Protein AF-A0A8S0U1R8-F1 (afdb_monomer_lite)

Sequence (111 aa):
MASTTESVRCFEQKKMAIVVTHCKQGRRLIKIKGVPIKLVQPEILRYKAFEPILLLRRHQFFGVDEDPCQAWWSHLPNIRYRSVHREALVAFYQKYLDEQSKNEMKNILVR

Radius of gyration: 13.81 Å; chains: 1; bounding box: 41×25×36 Å

Foldseek 3Di:
DPDPWQWDWDWDDDPFKIKIKIKTFDALFEEEVNHGLVPDPDPVVSCLLCVLVVLDDVVVSGTIYMYIYIDDDDDDPPPNNNVRVLVRVLVSCVPPHDPVVSVVSCVSSVD

Structure (mmCIF, N/CA/C/O backbone):
data_AF-A0A8S0U1R8-F1
#
_entry.id   AF-A0A8S0U1R8-F1
#
loop_
_atom_site.group_PDB
_atom_site.id
_atom_site.type_symbol
_atom_site.label_atom_id
_atom_site.label_alt_id
_atom_site.label_comp_id
_atom_site.label_asym_id
_atom_site.label_entity_id
_atom_site.label_seq_id
_atom_site.pdbx_PDB_ins_code
_atom_site.Cartn_x
_atom_site.Cartn_y
_atom_site.Cartn_z
_atom_site.occupancy
_atom_site.B_iso_or_equiv
_atom_site.auth_seq_id
_atom_site.auth_comp_id
_atom_site.auth_asym_id
_atom_site.auth_atom_id
_atom_site.pdbx_PDB_model_num
ATOM 1 N N . MET A 1 1 ? -28.685 12.732 -5.751 1.00 42.25 1 MET A N 1
ATOM 2 C CA . MET A 1 1 ? -27.760 13.183 -4.690 1.00 42.25 1 MET A CA 1
ATOM 3 C C . MET A 1 1 ? -26.463 12.417 -4.868 1.00 42.25 1 MET A C 1
ATOM 5 O O . MET A 1 1 ? -26.507 11.195 -4.839 1.00 42.25 1 MET A O 1
ATOM 9 N N . ALA A 1 2 ? -25.355 13.088 -5.186 1.00 48.84 2 ALA A N 1
ATOM 10 C CA . ALA A 1 2 ? -24.074 12.405 -5.355 1.00 48.84 2 ALA A CA 1
ATOM 11 C C . ALA A 1 2 ? -23.617 11.895 -3.983 1.00 48.84 2 ALA A C 1
ATOM 13 O O . ALA A 1 2 ? -23.300 12.695 -3.108 1.00 48.84 2 ALA A O 1
ATOM 14 N N . SER A 1 3 ? -23.644 10.581 -3.768 1.00 54.78 3 SER A N 1
ATOM 15 C CA . SER A 1 3 ? -23.102 9.973 -2.555 1.00 54.78 3 SER A CA 1
ATOM 16 C C . SER A 1 3 ? -21.601 10.251 -2.499 1.00 54.78 3 SER A C 1
ATOM 18 O O . SER A 1 3 ? -20.856 9.797 -3.374 1.00 54.78 3 SER A O 1
ATOM 20 N N . THR A 1 4 ? -21.155 11.009 -1.499 1.00 70.94 4 THR A N 1
ATOM 21 C CA . THR A 1 4 ? -19.741 11.308 -1.264 1.00 70.94 4 THR A CA 1
ATOM 22 C C . THR A 1 4 ? -18.995 9.995 -1.044 1.00 70.94 4 THR A C 1
ATOM 24 O O . THR A 1 4 ? -19.081 9.396 0.021 1.00 70.94 4 THR A O 1
ATOM 27 N N . THR A 1 5 ? -18.317 9.496 -2.078 1.00 77.75 5 THR A N 1
ATOM 28 C CA . THR A 1 5 ? -17.584 8.230 -1.986 1.00 77.75 5 THR A CA 1
ATOM 29 C C . THR A 1 5 ? -16.275 8.481 -1.257 1.00 77.75 5 THR A C 1
ATOM 31 O O . THR A 1 5 ? -15.458 9.301 -1.696 1.00 77.75 5 THR A O 1
ATOM 34 N N . GLU A 1 6 ? -16.077 7.772 -0.150 1.00 86.44 6 GLU A N 1
ATOM 35 C CA . GLU A 1 6 ? -14.833 7.787 0.607 1.00 86.44 6 GLU A CA 1
ATOM 36 C C . GLU A 1 6 ? -13.676 7.416 -0.315 1.00 86.44 6 GLU A C 1
ATOM 38 O O . GLU A 1 6 ? -13.643 6.338 -0.913 1.00 86.44 6 GLU A O 1
ATOM 43 N N . SER A 1 7 ? -12.759 8.361 -0.508 1.00 87.56 7 SER A N 1
ATOM 44 C CA . SER A 1 7 ? -11.662 8.197 -1.445 1.00 87.56 7 SER A CA 1
ATOM 45 C C . SER A 1 7 ? -10.413 8.951 -1.013 1.00 87.56 7 SER A C 1
ATOM 47 O O . SER A 1 7 ? -10.459 10.033 -0.413 1.00 87.56 7 SER A O 1
ATOM 49 N N . VAL A 1 8 ? -9.275 8.345 -1.335 1.00 90.06 8 VAL A N 1
ATOM 50 C CA . VAL A 1 8 ? -7.932 8.868 -1.103 1.00 90.06 8 VAL A CA 1
ATOM 51 C C . VAL A 1 8 ? -7.153 8.781 -2.407 1.00 90.06 8 VAL A C 1
ATOM 53 O O . VAL A 1 8 ? -7.263 7.814 -3.161 1.00 90.06 8 VAL A O 1
ATOM 56 N N . ARG A 1 9 ? -6.374 9.823 -2.688 1.00 90.12 9 ARG A N 1
ATOM 57 C CA . ARG A 1 9 ? -5.399 9.831 -3.775 1.00 90.12 9 ARG A CA 1
ATOM 58 C C . ARG A 1 9 ? -4.013 9.900 -3.166 1.00 90.12 9 ARG A C 1
ATOM 60 O O . ARG A 1 9 ? -3.719 10.852 -2.450 1.00 90.12 9 ARG A O 1
ATOM 67 N N . CYS A 1 10 ? -3.187 8.914 -3.482 1.00 88.38 10 CYS A N 1
ATOM 68 C CA . CYS A 1 10 ? -1.786 8.873 -3.084 1.00 88.38 10 CYS A CA 1
ATOM 69 C C . CYS A 1 10 ? -0.918 8.921 -4.334 1.00 88.38 10 CYS A C 1
ATOM 71 O O . CYS A 1 10 ? -1.265 8.336 -5.362 1.00 88.38 10 CYS A O 1
ATOM 73 N N . PHE A 1 11 ? 0.201 9.626 -4.244 1.00 86.50 11 PHE A N 1
ATOM 74 C CA . PHE A 1 11 ? 1.195 9.677 -5.301 1.00 86.50 11 PHE A CA 1
ATOM 75 C C . PHE A 1 11 ? 2.539 9.254 -4.727 1.00 86.50 11 PHE A C 1
ATOM 77 O O . PHE A 1 11 ? 2.888 9.640 -3.616 1.00 86.50 11 PHE A O 1
ATOM 84 N N . GLU A 1 12 ? 3.300 8.498 -5.506 1.00 82.81 12 GLU A N 1
ATOM 85 C CA . GLU A 1 12 ? 4.697 8.219 -5.204 1.00 82.81 12 GLU A CA 1
ATOM 86 C C . GLU A 1 12 ? 5.539 8.604 -6.412 1.00 82.81 12 GLU A C 1
ATOM 88 O O . GLU A 1 12 ? 5.212 8.283 -7.563 1.00 82.81 12 GLU A O 1
ATOM 93 N N . GLN A 1 13 ? 6.642 9.292 -6.136 1.00 79.88 13 GLN A N 1
ATOM 94 C CA . GLN A 1 13 ? 7.617 9.689 -7.133 1.00 79.88 13 GLN A CA 1
ATOM 95 C C . GLN A 1 13 ? 8.926 8.950 -6.878 1.00 79.88 13 GLN A C 1
ATO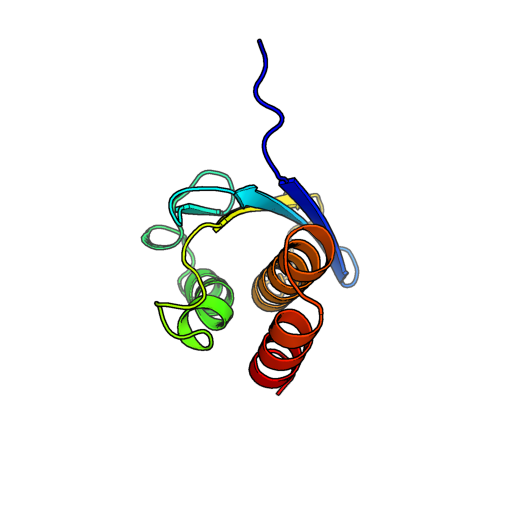M 97 O O . GLN A 1 13 ? 9.529 9.059 -5.810 1.00 79.88 13 GLN A O 1
ATOM 102 N N . LYS A 1 14 ? 9.410 8.224 -7.889 1.00 75.62 14 LYS A N 1
ATOM 103 C CA . LYS A 1 14 ? 10.751 7.634 -7.866 1.00 75.62 14 LYS A CA 1
ATOM 104 C C . LYS A 1 14 ? 11.500 7.997 -9.134 1.00 75.62 14 LYS A C 1
ATOM 106 O O . LYS A 1 14 ? 11.165 7.532 -10.224 1.00 75.62 14 LYS A O 1
ATOM 111 N N . LYS A 1 15 ? 12.569 8.780 -8.974 1.00 79.25 15 LYS A N 1
ATOM 112 C CA . LYS A 1 15 ? 13.294 9.406 -10.087 1.00 79.25 15 LYS A CA 1
ATOM 113 C C . LYS A 1 15 ? 12.305 10.156 -10.992 1.00 79.25 15 LYS A C 1
ATOM 115 O O . LYS A 1 15 ? 11.758 11.172 -10.585 1.00 79.25 15 LYS A O 1
ATOM 120 N N . MET A 1 16 ? 12.055 9.618 -12.183 1.00 70.94 16 MET A N 1
ATOM 121 C CA . MET A 1 16 ? 11.241 10.239 -13.230 1.00 70.94 16 MET A CA 1
ATOM 122 C C . MET A 1 16 ? 9.890 9.548 -13.422 1.00 70.94 16 MET A C 1
ATOM 124 O O . MET A 1 16 ? 9.111 9.979 -14.257 1.00 70.94 16 MET A O 1
ATOM 128 N N . ALA A 1 17 ? 9.611 8.482 -12.665 1.00 72.75 17 ALA A N 1
ATOM 129 C CA . ALA A 1 17 ? 8.336 7.783 -12.715 1.00 72.75 17 ALA A CA 1
ATOM 130 C C . ALA A 1 17 ? 7.427 8.280 -11.589 1.00 72.75 17 ALA A C 1
ATOM 132 O O . ALA A 1 17 ? 7.811 8.229 -10.414 1.00 72.75 17 ALA A O 1
ATOM 133 N N . ILE A 1 18 ? 6.218 8.706 -11.956 1.00 78.38 18 ILE A N 1
ATOM 134 C CA . ILE A 1 18 ? 5.155 9.067 -11.018 1.00 78.38 18 ILE A CA 1
ATOM 135 C C . ILE A 1 18 ? 4.037 8.034 -11.137 1.00 78.38 18 ILE A C 1
ATOM 137 O O . ILE A 1 18 ? 3.567 7.687 -12.226 1.00 78.38 18 ILE A O 1
ATOM 141 N N . VAL A 1 19 ? 3.607 7.516 -9.995 1.00 82.06 19 VAL A N 1
ATOM 142 C CA . VAL A 1 19 ? 2.473 6.599 -9.906 1.00 82.06 19 VAL A CA 1
ATOM 143 C C . VAL A 1 19 ? 1.452 7.220 -8.973 1.00 82.06 19 VAL A C 1
ATOM 145 O O . VAL A 1 19 ? 1.785 7.628 -7.865 1.00 82.06 19 VAL A O 1
ATOM 148 N N . VAL A 1 20 ? 0.212 7.293 -9.437 1.00 85.50 20 VAL A N 1
ATOM 149 C CA . VAL A 1 20 ? -0.915 7.848 -8.695 1.00 85.50 20 VAL A CA 1
ATOM 150 C C . VAL A 1 20 ? -1.919 6.732 -8.486 1.00 85.50 20 VAL A C 1
ATOM 152 O O . VAL A 1 20 ? -2.388 6.141 -9.452 1.00 85.50 20 VAL A O 1
ATOM 155 N N . THR A 1 21 ? -2.275 6.447 -7.241 1.00 87.38 21 THR A N 1
ATOM 156 C CA . THR A 1 21 ? -3.290 5.439 -6.924 1.00 87.38 21 THR A CA 1
ATOM 157 C C . THR A 1 21 ? -4.510 6.095 -6.326 1.00 87.38 21 THR A C 1
ATOM 159 O O . THR A 1 21 ? -4.420 6.919 -5.414 1.00 87.38 21 THR A O 1
ATOM 162 N N . HIS A 1 22 ? -5.661 5.712 -6.863 1.00 88.50 22 HIS A N 1
ATOM 163 C CA . HIS A 1 22 ? -6.954 6.080 -6.325 1.00 88.50 22 HIS A CA 1
ATOM 164 C C . HIS A 1 22 ? -7.456 4.924 -5.469 1.00 88.50 22 HIS A C 1
ATOM 166 O O . HIS A 1 22 ? -7.721 3.851 -5.999 1.00 88.50 22 HIS A O 1
ATOM 172 N N . CYS A 1 23 ? -7.586 5.151 -4.167 1.00 88.62 23 CYS A N 1
ATOM 173 C CA . CYS A 1 23 ? -8.275 4.240 -3.262 1.00 88.62 23 CYS A CA 1
ATOM 174 C C . CYS A 1 23 ? -9.688 4.749 -3.033 1.00 88.62 23 CYS A C 1
ATOM 176 O O . CYS A 1 23 ? -9.881 5.931 -2.739 1.00 88.62 23 CYS A O 1
ATOM 178 N N . LYS A 1 24 ? -10.672 3.870 -3.176 1.00 88.81 24 LYS A N 1
ATOM 179 C CA . LYS A 1 24 ? -12.086 4.154 -2.929 1.00 88.81 24 LYS A CA 1
ATOM 180 C C . LYS A 1 24 ? -12.666 3.062 -2.051 1.00 88.81 24 LYS A C 1
ATOM 182 O O . LYS A 1 24 ? -12.241 1.918 -2.150 1.00 88.81 24 LYS A O 1
ATOM 187 N N . GLN A 1 25 ? -13.664 3.382 -1.242 1.00 86.19 25 GLN A N 1
ATOM 188 C CA . GLN A 1 25 ? -14.431 2.341 -0.566 1.00 86.19 25 GLN A CA 1
ATOM 189 C C . GLN A 1 25 ? -15.231 1.530 -1.601 1.00 86.19 25 GLN A C 1
ATOM 191 O O . GLN A 1 25 ? -15.902 2.107 -2.460 1.00 86.19 25 GLN A O 1
ATOM 196 N N . GLY A 1 26 ? -15.137 0.200 -1.565 1.00 83.62 26 GLY A N 1
ATOM 197 C CA . GLY A 1 26 ? -15.666 -0.652 -2.626 1.00 83.62 26 GLY A CA 1
ATOM 198 C C . GLY A 1 26 ? -15.585 -2.161 -2.388 1.00 83.62 26 GLY A C 1
ATOM 199 O O . GLY A 1 26 ? -15.530 -2.644 -1.260 1.00 83.62 26 GLY A O 1
ATOM 200 N N . ARG A 1 27 ? -15.654 -2.934 -3.477 1.00 80.88 27 ARG A N 1
ATOM 201 C CA . ARG A 1 27 ? -15.844 -4.400 -3.470 1.00 80.88 27 ARG A CA 1
ATOM 202 C C . ARG A 1 27 ? -14.556 -5.195 -3.692 1.00 80.88 27 ARG A C 1
ATOM 204 O O . ARG A 1 27 ? -14.631 -6.358 -4.092 1.00 80.88 27 ARG A O 1
ATOM 211 N N . ARG A 1 28 ? -13.391 -4.605 -3.413 1.00 79.44 28 ARG A N 1
ATOM 212 C CA . ARG A 1 28 ? -12.068 -5.225 -3.583 1.00 79.44 28 ARG A CA 1
ATOM 213 C C . ARG A 1 28 ? -11.692 -5.446 -5.051 1.00 79.44 28 ARG A C 1
ATOM 215 O O . ARG A 1 28 ? -11.223 -6.513 -5.457 1.00 79.44 28 ARG A O 1
ATOM 222 N N . LEU A 1 29 ? -11.913 -4.427 -5.867 1.00 84.81 29 LEU A N 1
ATOM 223 C CA . LEU A 1 29 ? -11.508 -4.375 -7.262 1.00 84.81 29 LEU A CA 1
ATOM 224 C C . LEU A 1 29 ? -10.178 -3.638 -7.375 1.00 84.81 29 LEU A C 1
ATOM 226 O O . LEU A 1 29 ? -10.079 -2.472 -7.018 1.00 84.81 29 LEU A O 1
ATOM 230 N N . ILE A 1 30 ? -9.166 -4.325 -7.906 1.00 86.00 30 ILE A N 1
ATOM 231 C CA . ILE A 1 30 ? -7.845 -3.738 -8.145 1.00 86.00 30 ILE A CA 1
ATOM 232 C C . ILE A 1 30 ? -7.584 -3.725 -9.644 1.00 86.00 30 ILE A C 1
ATOM 234 O O . ILE A 1 30 ? -7.536 -4.790 -10.282 1.00 86.00 30 ILE A O 1
ATOM 238 N N . LYS A 1 31 ? -7.427 -2.526 -10.209 1.00 85.62 31 LYS A N 1
ATOM 239 C CA . LYS A 1 31 ? -7.202 -2.335 -11.645 1.00 85.62 31 LYS A CA 1
ATOM 240 C C . LYS A 1 31 ? -5.967 -1.489 -11.891 1.00 85.62 31 LYS A C 1
ATOM 242 O O . LYS A 1 31 ? -5.860 -0.356 -11.451 1.00 85.62 31 LYS A O 1
ATOM 247 N N . ILE A 1 32 ? -5.054 -2.001 -12.699 1.00 83.56 32 ILE A N 1
ATOM 248 C CA . ILE A 1 32 ? -3.896 -1.243 -13.161 1.00 83.56 32 ILE A CA 1
ATOM 249 C C . ILE A 1 32 ? -4.230 -0.713 -14.547 1.00 83.56 32 ILE A C 1
ATOM 251 O O . ILE A 1 32 ? -4.444 -1.499 -15.466 1.00 83.56 32 ILE A O 1
ATOM 255 N N . LYS A 1 33 ? -4.300 0.615 -14.708 1.00 80.00 33 LYS A N 1
ATOM 256 C CA . LYS A 1 33 ? -4.663 1.255 -15.992 1.00 80.00 33 LYS A CA 1
ATOM 257 C C . LYS A 1 33 ? -5.973 0.705 -16.597 1.00 80.00 33 LYS A C 1
ATOM 259 O O . LYS A 1 33 ? -6.062 0.479 -17.798 1.00 80.00 33 LYS A O 1
ATOM 264 N N . GLY A 1 34 ? -6.976 0.431 -15.759 1.00 82.06 34 GLY A N 1
ATOM 265 C CA . GLY A 1 34 ? -8.267 -0.128 -16.188 1.00 82.06 34 GLY A CA 1
ATOM 266 C C . GLY A 1 34 ? -8.275 -1.640 -16.455 1.00 82.06 34 GLY A C 1
ATOM 267 O O . GLY A 1 34 ? -9.348 -2.212 -16.629 1.00 82.06 34 GLY A O 1
ATOM 268 N N . VAL A 1 35 ? -7.119 -2.309 -16.411 1.00 85.50 35 VAL A N 1
A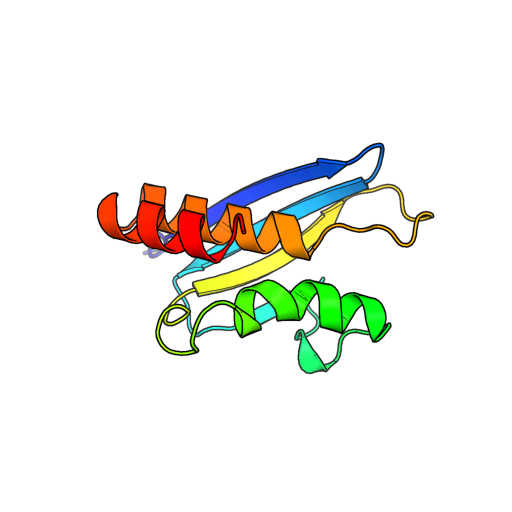TOM 269 C CA . VAL A 1 35 ? -6.998 -3.767 -16.552 1.00 85.50 35 VAL A CA 1
ATOM 270 C C . VAL A 1 35 ? -7.009 -4.413 -15.163 1.00 85.50 35 VAL A C 1
ATOM 272 O O . VAL A 1 35 ? -6.256 -3.980 -14.288 1.00 85.50 35 VAL A O 1
ATOM 275 N N . PRO A 1 36 ? -7.822 -5.455 -14.912 1.00 87.75 36 PRO A N 1
ATOM 276 C CA . PRO A 1 36 ? -7.817 -6.132 -13.621 1.00 87.75 36 PRO A CA 1
ATOM 277 C C . PRO A 1 36 ? -6.453 -6.774 -13.358 1.00 87.75 36 PRO A C 1
ATOM 279 O O . PRO A 1 36 ? -5.862 -7.381 -14.251 1.00 87.75 36 PRO A O 1
ATOM 282 N N . ILE A 1 37 ? -5.984 -6.718 -12.110 1.00 85.00 37 ILE A N 1
ATOM 283 C CA . ILE A 1 37 ? -4.633 -7.154 -11.709 1.00 85.00 37 ILE A CA 1
ATOM 284 C C . ILE A 1 37 ? -4.255 -8.583 -12.163 1.00 85.00 37 ILE A C 1
ATOM 286 O O . ILE A 1 37 ? -3.089 -8.877 -12.414 1.00 85.00 37 ILE A O 1
ATOM 290 N N . LYS A 1 38 ? -5.236 -9.480 -12.329 1.00 86.94 38 LYS A N 1
ATOM 291 C CA . LYS A 1 38 ? -5.025 -10.856 -12.814 1.00 86.94 38 LYS A CA 1
ATOM 292 C C . LYS A 1 38 ? -4.573 -10.935 -14.277 1.00 86.94 38 LYS A C 1
ATOM 294 O O . LYS A 1 38 ? -3.907 -11.898 -14.632 1.00 86.94 38 LYS A O 1
ATOM 299 N N . LEU A 1 39 ? -4.954 -9.963 -15.102 1.00 88.31 39 LEU A N 1
ATOM 300 C CA . LEU A 1 39 ? -4.705 -9.946 -16.548 1.00 88.31 39 LEU A CA 1
ATOM 301 C C . LEU A 1 39 ? -3.566 -8.995 -16.939 1.00 88.31 39 LEU A C 1
ATOM 303 O O . LEU A 1 39 ? -3.287 -8.818 -18.120 1.00 88.31 39 LEU A O 1
ATOM 307 N N . VAL A 1 40 ? -2.908 -8.367 -15.962 1.00 84.44 40 VAL A N 1
ATOM 308 C CA . VAL A 1 40 ? -1.814 -7.430 -16.224 1.00 84.44 40 VAL A CA 1
ATOM 309 C C . VAL A 1 40 ? -0.594 -8.190 -16.737 1.00 84.44 40 VAL A C 1
ATOM 311 O O . VAL A 1 40 ? -0.069 -9.076 -16.062 1.00 84.44 40 VAL A O 1
ATOM 314 N N . GLN A 1 41 ? -0.124 -7.791 -17.915 1.00 80.19 41 GLN A N 1
ATOM 315 C CA . GLN A 1 41 ? 1.188 -8.144 -18.447 1.00 80.19 41 GLN A CA 1
ATOM 316 C C . GLN A 1 41 ? 2.129 -6.939 -18.288 1.00 80.19 41 GLN A C 1
ATOM 318 O O . GLN A 1 41 ? 1.665 -5.799 -18.388 1.00 80.19 41 GLN A O 1
ATOM 323 N N . PRO A 1 42 ? 3.439 -7.132 -18.058 1.00 83.44 42 PRO A N 1
ATOM 324 C CA . PRO A 1 42 ? 4.173 -8.389 -17.875 1.00 83.44 42 PRO A CA 1
ATOM 325 C C . PRO A 1 42 ? 3.991 -9.007 -16.477 1.00 83.44 42 PRO A C 1
ATOM 327 O O . PRO A 1 42 ? 3.678 -8.318 -15.505 1.00 83.44 42 PRO A O 1
ATOM 330 N N . GLU A 1 43 ? 4.263 -10.306 -16.354 1.00 81.38 43 GLU A N 1
ATOM 331 C CA . GLU A 1 43 ? 4.070 -11.080 -15.116 1.00 81.38 43 GLU A CA 1
ATOM 332 C C . GLU A 1 43 ? 4.863 -10.527 -13.916 1.00 81.38 43 GLU A C 1
ATOM 334 O O . GLU A 1 43 ? 4.383 -10.490 -12.785 1.00 81.38 43 GLU A O 1
ATOM 339 N N . ILE A 1 44 ? 6.047 -9.968 -14.171 1.00 83.50 44 ILE A N 1
ATOM 340 C CA . ILE A 1 44 ? 6.876 -9.310 -13.149 1.00 83.50 44 ILE A CA 1
ATOM 341 C C . ILE A 1 44 ? 6.127 -8.138 -12.496 1.00 83.50 44 ILE A C 1
ATOM 343 O O . ILE A 1 44 ? 6.244 -7.900 -11.291 1.00 83.50 44 ILE A O 1
ATOM 347 N N . LEU A 1 45 ? 5.345 -7.392 -13.280 1.00 79.56 45 LEU A N 1
ATOM 348 C CA . LEU A 1 45 ? 4.556 -6.272 -12.775 1.00 79.56 45 LEU A CA 1
ATOM 349 C C . LEU A 1 45 ? 3.395 -6.752 -11.916 1.00 79.56 45 LEU A C 1
ATOM 351 O O . LEU A 1 45 ? 3.100 -6.171 -10.870 1.00 79.56 45 LEU A O 1
ATOM 355 N N . ARG A 1 46 ? 2.783 -7.851 -12.355 1.00 83.31 46 ARG A N 1
ATOM 356 C CA . ARG A 1 46 ? 1.710 -8.530 -11.651 1.00 83.31 46 ARG A CA 1
ATOM 357 C C . ARG A 1 46 ? 2.171 -8.937 -10.251 1.00 83.31 46 ARG A C 1
ATOM 359 O O . ARG A 1 46 ? 1.539 -8.531 -9.280 1.00 83.31 46 ARG A O 1
ATOM 366 N N . TYR A 1 47 ? 3.308 -9.621 -10.117 1.00 84.50 47 TYR A N 1
ATOM 367 C CA . TYR A 1 47 ? 3.841 -9.998 -8.801 1.00 84.50 47 TYR A CA 1
ATOM 368 C C . TYR A 1 47 ? 4.099 -8.795 -7.883 1.00 84.50 47 TYR A C 1
ATOM 370 O O . TYR A 1 47 ? 3.753 -8.840 -6.703 1.00 84.50 47 TYR A O 1
ATOM 378 N N . LYS A 1 48 ? 4.635 -7.689 -8.418 1.00 83.44 48 LYS A N 1
ATOM 379 C CA . LYS A 1 48 ? 4.874 -6.460 -7.637 1.00 83.44 48 LYS A CA 1
ATOM 380 C C . LYS A 1 48 ? 3.586 -5.830 -7.102 1.00 83.44 48 LYS A C 1
ATOM 382 O O . LYS A 1 48 ? 3.608 -5.281 -6.006 1.00 83.44 48 LYS A O 1
ATOM 387 N N . ALA A 1 49 ? 2.496 -5.880 -7.863 1.00 82.81 49 ALA A N 1
ATOM 388 C CA . ALA A 1 49 ? 1.202 -5.354 -7.432 1.00 82.81 49 ALA A CA 1
ATOM 389 C C . ALA A 1 49 ? 0.456 -6.314 -6.488 1.00 82.81 49 ALA A C 1
ATOM 391 O O . ALA A 1 49 ? -0.290 -5.869 -5.623 1.00 82.81 49 ALA A O 1
ATOM 392 N N . PHE A 1 50 ? 0.675 -7.629 -6.614 1.00 85.69 50 PHE A N 1
ATOM 393 C CA . PHE A 1 50 ? 0.041 -8.625 -5.744 1.00 85.69 50 PHE A CA 1
ATOM 394 C C . PHE A 1 50 ? 0.629 -8.693 -4.336 1.00 85.69 50 PHE A C 1
ATOM 396 O O . PHE A 1 50 ? -0.050 -9.127 -3.413 1.00 85.69 50 PHE A O 1
ATOM 403 N N . GLU A 1 51 ? 1.874 -8.275 -4.156 1.00 83.69 51 GLU A N 1
ATOM 404 C CA . GLU A 1 51 ? 2.593 -8.392 -2.891 1.00 83.69 51 GLU A CA 1
ATOM 405 C C . GLU A 1 51 ? 1.866 -7.808 -1.656 1.00 83.69 51 GLU A C 1
ATOM 407 O O . GLU A 1 51 ? 1.687 -8.559 -0.696 1.00 83.69 51 GLU A O 1
ATOM 412 N N . PRO A 1 52 ? 1.351 -6.562 -1.652 1.00 82.25 52 PRO A N 1
ATOM 413 C CA . PRO A 1 52 ? 0.590 -6.036 -0.510 1.00 82.25 52 PRO A CA 1
ATOM 414 C C . PRO A 1 52 ? -0.697 -6.826 -0.233 1.00 82.25 52 PRO A C 1
ATOM 416 O O . PRO A 1 52 ? -1.079 -6.997 0.921 1.00 82.25 52 PRO A O 1
ATOM 419 N N . ILE A 1 53 ? -1.333 -7.371 -1.275 1.00 82.19 53 ILE A N 1
ATOM 420 C CA . ILE A 1 53 ? -2.540 -8.206 -1.161 1.00 82.19 53 ILE A CA 1
ATOM 421 C C . ILE A 1 53 ? -2.208 -9.585 -0.579 1.00 82.19 53 ILE A C 1
ATOM 423 O O . ILE A 1 53 ? -3.060 -10.208 0.045 1.00 82.19 53 ILE A O 1
ATOM 427 N N . LEU A 1 54 ? -1.003 -10.097 -0.840 1.00 83.19 54 LEU A N 1
ATOM 428 C CA . LEU A 1 54 ? -0.530 -11.376 -0.311 1.00 83.19 54 LEU A CA 1
ATOM 429 C C . LEU A 1 54 ? -0.057 -11.243 1.141 1.00 83.19 54 LEU A C 1
ATOM 431 O O . LEU A 1 54 ? -0.289 -12.155 1.932 1.00 83.19 54 LEU A O 1
ATOM 435 N N . LEU A 1 55 ? 0.583 -10.122 1.488 1.00 83.31 55 LEU A N 1
ATOM 436 C CA . LEU A 1 55 ? 1.022 -9.824 2.854 1.00 83.31 55 LEU A CA 1
ATOM 437 C C . LEU A 1 55 ? -0.158 -9.592 3.796 1.00 83.31 55 LEU A C 1
ATOM 439 O O . LEU A 1 55 ? -0.180 -10.104 4.915 1.00 83.31 55 LEU A O 1
ATOM 443 N N . LEU A 1 56 ? -1.153 -8.838 3.338 1.00 76.69 56 LEU A N 1
ATOM 444 C CA . LEU A 1 56 ? -2.387 -8.652 4.081 1.00 76.69 56 LEU A CA 1
ATOM 445 C C . LEU A 1 56 ? -3.240 -9.910 3.930 1.00 76.69 56 LEU A C 1
ATOM 447 O O . LEU A 1 56 ? -3.578 -10.335 2.825 1.00 76.69 56 LEU A O 1
ATOM 451 N N . ARG A 1 57 ? -3.641 -10.529 5.044 1.00 66.88 57 ARG A N 1
ATOM 452 C CA . ARG A 1 57 ? -4.595 -11.645 4.971 1.00 66.88 57 ARG A CA 1
ATOM 453 C C . ARG A 1 57 ? -5.876 -11.144 4.303 1.00 66.88 57 ARG A C 1
ATOM 455 O O . ARG A 1 57 ? -6.314 -10.023 4.550 1.00 66.88 57 ARG A O 1
ATOM 462 N N . ARG A 1 58 ? -6.524 -11.993 3.490 1.00 62.19 58 ARG A N 1
ATOM 463 C CA . ARG A 1 58 ? -7.701 -11.626 2.668 1.00 62.19 58 ARG A CA 1
ATOM 464 C C . ARG A 1 58 ? -8.822 -10.912 3.430 1.00 62.19 58 ARG A C 1
ATOM 466 O O . ARG A 1 58 ? -9.626 -10.266 2.767 1.00 62.19 58 ARG A O 1
ATOM 473 N N . HIS A 1 59 ? -8.881 -11.068 4.749 1.00 57.81 59 HIS A N 1
ATOM 474 C CA . HIS A 1 59 ? -9.868 -10.466 5.633 1.00 57.81 59 HIS A CA 1
ATOM 475 C C . HIS A 1 59 ? -9.647 -8.961 5.877 1.00 57.81 59 HIS A C 1
ATOM 477 O O . HIS A 1 59 ? -10.618 -8.227 5.970 1.00 57.81 59 HIS A O 1
ATOM 483 N N . GLN A 1 60 ? -8.398 -8.482 5.898 1.00 64.31 60 GLN A N 1
ATOM 484 C CA . GLN A 1 60 ? -8.092 -7.069 6.169 1.00 64.31 60 GLN A CA 1
ATOM 485 C C . GLN A 1 60 ? -8.285 -6.172 4.940 1.00 64.31 60 GLN A C 1
ATOM 487 O O . GLN A 1 60 ? -8.482 -4.981 5.082 1.00 64.31 60 GLN A O 1
ATOM 492 N N . PHE A 1 61 ? -8.292 -6.734 3.730 1.00 60.97 61 PHE A N 1
ATOM 493 C CA . PHE A 1 61 ? -8.508 -5.983 2.483 1.00 60.97 61 PHE A CA 1
ATOM 494 C C . PHE A 1 61 ? -9.997 -5.829 2.111 1.00 60.97 61 PHE A C 1
ATOM 496 O O . PHE A 1 61 ? -10.331 -5.543 0.958 1.00 60.97 61 PHE A O 1
ATOM 503 N N . PHE A 1 62 ? -10.918 -6.140 3.026 1.00 58.81 62 PHE A N 1
ATOM 504 C CA . PHE A 1 62 ? -12.345 -6.032 2.739 1.00 58.81 62 PHE A CA 1
ATOM 505 C C . PHE A 1 62 ? -12.748 -4.560 2.695 1.00 58.81 62 PHE A C 1
ATOM 507 O O . PHE A 1 62 ? -12.666 -3.867 3.700 1.00 58.81 62 PHE A O 1
ATOM 514 N N . GLY A 1 63 ? -13.208 -4.102 1.530 1.00 69.62 63 GLY A N 1
ATOM 515 C CA . GLY A 1 63 ? -13.871 -2.805 1.418 1.00 69.62 63 GLY A CA 1
ATOM 516 C C . GLY A 1 63 ? -13.129 -1.722 0.639 1.00 69.62 63 GLY A C 1
ATOM 517 O O . GLY A 1 63 ? -13.629 -0.605 0.626 1.00 69.62 63 GLY A O 1
ATOM 518 N N . VAL A 1 64 ? -11.983 -1.996 -0.001 1.00 80.44 64 VAL A N 1
ATOM 519 C CA . VAL A 1 64 ? -11.226 -0.973 -0.756 1.00 80.44 64 VAL A CA 1
ATOM 520 C C . VAL A 1 64 ? -11.016 -1.397 -2.209 1.00 80.44 64 VAL A C 1
ATOM 522 O O . VAL A 1 64 ? -10.508 -2.484 -2.481 1.00 80.44 64 VAL A O 1
ATOM 525 N N . ASP A 1 65 ? -11.410 -0.528 -3.134 1.00 83.94 65 ASP A N 1
ATOM 526 C CA . ASP A 1 65 ? -11.085 -0.593 -4.556 1.00 83.94 65 ASP A CA 1
ATOM 527 C C . ASP A 1 65 ? -9.863 0.289 -4.833 1.00 83.9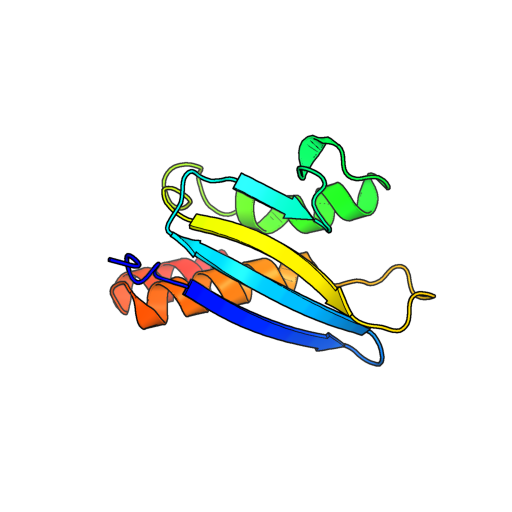4 65 ASP A C 1
ATOM 529 O O . ASP A 1 65 ? -9.817 1.447 -4.411 1.00 83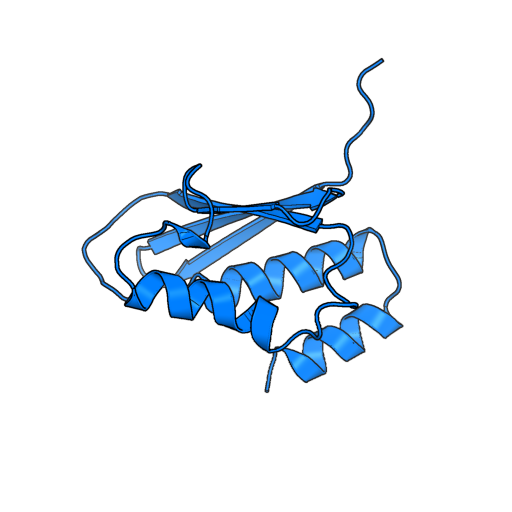.94 65 ASP A O 1
ATOM 533 N N . GLU A 1 66 ? -8.884 -0.249 -5.558 1.00 83.31 66 GLU A N 1
ATOM 534 C CA . GLU A 1 66 ? -7.637 0.447 -5.876 1.00 83.31 66 GLU A CA 1
ATOM 535 C C . GLU A 1 66 ? -7.422 0.522 -7.384 1.00 83.31 66 GLU A C 1
ATOM 537 O O . GLU A 1 66 ? -7.359 -0.492 -8.083 1.00 83.31 66 GLU A O 1
ATOM 542 N N . ASP A 1 67 ? -7.234 1.738 -7.882 1.00 82.94 67 ASP A N 1
ATOM 543 C CA . ASP A 1 67 ? -6.930 1.998 -9.283 1.00 82.94 67 ASP A CA 1
ATOM 544 C C . ASP A 1 67 ? -5.595 2.762 -9.401 1.00 82.94 67 ASP A C 1
ATOM 546 O O . ASP A 1 67 ? -5.576 4.001 -9.422 1.00 82.94 67 ASP A O 1
ATOM 550 N N . PRO A 1 68 ? -4.445 2.064 -9.446 1.00 74.75 68 PRO A N 1
ATOM 551 C CA . PRO A 1 68 ? -3.149 2.657 -9.772 1.00 74.75 68 PRO A CA 1
ATOM 552 C C . PRO A 1 68 ? -3.063 3.078 -11.250 1.00 74.75 68 PRO A C 1
ATOM 554 O O . PRO A 1 68 ? -2.981 2.258 -12.175 1.00 74.75 68 PRO A O 1
ATOM 557 N N . CYS A 1 69 ? -3.009 4.387 -11.470 1.00 70.12 69 CYS A N 1
ATOM 558 C CA . CYS A 1 69 ? -2.649 5.026 -12.728 1.00 70.12 69 CYS A CA 1
ATOM 559 C C . CYS A 1 69 ? -1.153 5.390 -12.733 1.00 70.12 69 CYS A C 1
ATOM 561 O O . CYS A 1 69 ? -0.578 5.783 -11.721 1.00 70.12 69 CYS A O 1
ATOM 563 N N . GLN A 1 70 ? -0.493 5.271 -13.884 1.00 65.19 70 GLN A N 1
ATOM 564 C CA . GLN A 1 70 ? 0.898 5.705 -14.042 1.00 65.19 70 GLN A CA 1
ATOM 565 C C . GLN A 1 70 ? 0.918 6.982 -14.880 1.00 65.19 70 GLN A C 1
ATOM 567 O O . GLN A 1 70 ? 0.426 6.962 -16.009 1.00 65.19 70 GLN A O 1
ATOM 572 N N . ALA A 1 71 ? 1.517 8.053 -14.359 1.00 55.44 71 ALA A N 1
ATOM 573 C CA . ALA A 1 71 ? 1.691 9.307 -15.080 1.00 55.44 71 ALA A CA 1
ATOM 574 C C . ALA A 1 71 ? 3.179 9.537 -15.393 1.00 55.44 71 ALA A C 1
ATOM 576 O O . ALA A 1 71 ? 4.001 9.682 -14.498 1.00 55.44 71 ALA A O 1
ATOM 577 N N . TRP A 1 72 ? 3.459 9.568 -16.697 1.00 45.81 72 TRP A N 1
ATOM 578 C CA . TRP A 1 72 ? 4.656 10.049 -17.400 1.00 45.81 72 TRP A CA 1
ATOM 579 C C . TRP A 1 72 ? 6.040 9.420 -17.115 1.00 45.81 72 TRP A C 1
ATOM 581 O O . TRP A 1 72 ? 6.418 9.107 -15.993 1.00 45.81 72 TRP A O 1
ATOM 591 N N . TRP A 1 73 ? 6.777 9.245 -18.224 1.00 45.25 73 TRP A N 1
ATOM 592 C CA . TRP A 1 73 ? 8.127 8.676 -18.398 1.00 45.25 73 TRP A CA 1
ATOM 593 C C . TRP A 1 73 ? 8.305 7.168 -18.125 1.00 45.25 73 TRP A C 1
ATOM 595 O O . TRP A 1 73 ? 8.564 6.702 -17.017 1.00 45.25 73 TRP A O 1
ATOM 605 N N . SER A 1 74 ? 8.207 6.382 -19.205 1.00 53.53 74 SER A N 1
ATOM 606 C CA . SER A 1 74 ? 8.256 4.915 -19.216 1.00 53.53 74 SER A CA 1
ATOM 607 C C . SER A 1 74 ? 9.434 4.401 -20.049 1.00 53.53 74 SER A C 1
ATOM 609 O O . SER A 1 74 ? 9.247 4.020 -21.198 1.00 53.53 74 SER A O 1
ATOM 611 N N . HIS A 1 75 ? 10.631 4.329 -19.462 1.00 52.12 75 HIS A N 1
ATOM 612 C CA . HIS A 1 75 ? 11.711 3.473 -19.992 1.00 52.12 75 HIS A CA 1
ATOM 613 C C . HIS A 1 75 ? 12.446 2.642 -18.927 1.00 52.12 75 HIS A C 1
ATOM 615 O O . HIS A 1 75 ? 13.326 1.862 -19.271 1.00 52.12 75 HIS A O 1
ATOM 621 N N . LEU A 1 76 ? 12.079 2.729 -17.640 1.00 48.19 76 LEU A N 1
ATOM 622 C CA . LEU A 1 76 ? 12.680 1.884 -16.600 1.00 48.19 76 LEU A CA 1
ATOM 623 C C . LEU A 1 76 ? 11.689 0.813 -16.098 1.00 48.19 76 LEU A C 1
ATOM 625 O O . LEU A 1 76 ? 10.592 1.169 -15.665 1.00 48.19 76 LEU A O 1
ATOM 629 N N . PRO A 1 77 ? 12.082 -0.478 -16.023 1.00 51.28 77 PRO A N 1
ATOM 630 C CA . PRO A 1 77 ? 11.252 -1.591 -15.519 1.00 51.28 77 PRO A CA 1
ATOM 631 C C . PRO A 1 77 ? 10.990 -1.555 -13.992 1.00 51.28 77 PRO A C 1
ATOM 633 O O . PRO A 1 77 ? 10.482 -2.508 -13.390 1.00 51.28 77 PRO A O 1
ATOM 636 N N . ASN A 1 78 ? 11.319 -0.440 -13.333 1.00 57.25 78 ASN A N 1
ATOM 637 C CA . ASN A 1 78 ? 11.354 -0.294 -11.877 1.00 57.25 78 ASN A CA 1
ATOM 638 C C . ASN A 1 78 ? 10.173 0.507 -11.317 1.00 57.25 78 ASN A C 1
ATOM 640 O O . ASN A 1 78 ? 10.322 1.225 -10.329 1.00 57.25 78 ASN A O 1
ATOM 644 N N . ILE A 1 79 ? 8.995 0.375 -11.927 1.00 63.66 79 ILE A N 1
ATOM 645 C CA . ILE A 1 79 ? 7.765 0.982 -11.411 1.00 63.66 79 ILE A CA 1
ATOM 646 C C . ILE A 1 79 ? 7.436 0.344 -10.051 1.00 63.66 79 ILE A C 1
ATOM 648 O O . ILE A 1 79 ? 7.417 -0.885 -9.914 1.00 63.66 79 ILE A O 1
ATOM 652 N N . ARG A 1 80 ? 7.220 1.175 -9.023 1.00 70.56 80 ARG A N 1
ATOM 653 C CA . ARG A 1 80 ? 7.097 0.751 -7.619 1.00 70.56 80 ARG A CA 1
ATOM 654 C C . ARG A 1 80 ? 5.643 0.557 -7.179 1.00 70.56 80 ARG A C 1
ATOM 656 O O . ARG A 1 80 ? 5.279 0.982 -6.095 1.00 70.56 80 ARG A O 1
ATOM 663 N N . TYR A 1 81 ? 4.836 -0.140 -7.987 1.00 79.06 81 TYR A N 1
ATOM 664 C CA . TYR A 1 81 ? 3.432 -0.457 -7.662 1.00 79.06 81 TYR A CA 1
ATOM 665 C C . TYR A 1 81 ? 3.259 -0.977 -6.226 1.00 79.06 81 TYR A C 1
ATOM 667 O O . TYR A 1 81 ? 2.361 -0.528 -5.525 1.00 79.06 81 TYR A O 1
ATOM 675 N N . ARG A 1 82 ? 4.186 -1.829 -5.766 1.00 81.38 82 ARG A N 1
ATOM 676 C CA . ARG A 1 82 ? 4.275 -2.328 -4.387 1.00 81.38 82 ARG A CA 1
ATOM 677 C C . ARG A 1 82 ? 4.143 -1.236 -3.320 1.00 81.38 82 ARG A C 1
ATOM 679 O O . ARG A 1 82 ? 3.406 -1.409 -2.363 1.00 81.38 82 ARG A O 1
ATOM 686 N N . SER A 1 83 ? 4.896 -0.151 -3.460 1.00 83.56 83 SER A N 1
ATOM 687 C CA . SER A 1 83 ? 5.010 0.884 -2.430 1.00 83.56 83 SER A CA 1
ATOM 688 C C . SER A 1 83 ? 3.778 1.788 -2.421 1.00 83.56 83 SER A C 1
ATOM 690 O O . SER A 1 83 ? 3.172 1.972 -1.370 1.00 83.56 83 SER A O 1
ATOM 692 N N . VAL A 1 84 ? 3.285 2.172 -3.601 1.00 84.69 84 VAL A N 1
ATOM 693 C CA . VAL A 1 84 ? 2.062 2.978 -3.710 1.00 84.69 84 VAL A CA 1
ATOM 694 C C . VAL A 1 84 ? 0.836 2.280 -3.135 1.00 84.69 84 VAL A C 1
ATOM 696 O O . VAL A 1 84 ? 0.058 2.917 -2.440 1.00 84.69 84 VAL A O 1
ATOM 699 N N . HIS A 1 85 ? 0.658 0.980 -3.389 1.00 85.00 85 HIS A N 1
ATOM 700 C CA . HIS A 1 85 ? -0.472 0.237 -2.812 1.00 85.00 85 HIS A CA 1
ATOM 701 C C . HIS A 1 85 ? -0.378 0.205 -1.275 1.00 85.00 85 HIS A C 1
ATOM 703 O O . HIS A 1 85 ? -1.372 0.387 -0.584 1.00 85.00 85 HIS A O 1
ATOM 709 N N . ARG A 1 86 ? 0.829 0.042 -0.712 1.00 87.56 86 ARG A N 1
ATOM 710 C CA . ARG A 1 86 ? 1.033 0.069 0.747 1.00 87.56 86 ARG A CA 1
ATOM 711 C C . ARG A 1 86 ? 0.660 1.419 1.350 1.00 87.56 86 ARG A C 1
ATOM 713 O O . ARG A 1 86 ? -0.063 1.466 2.340 1.00 87.56 86 ARG A O 1
ATOM 720 N N . GLU A 1 87 ? 1.157 2.502 0.762 1.00 87.19 87 GLU A N 1
ATOM 721 C CA . GLU A 1 87 ? 0.876 3.856 1.242 1.00 87.19 87 GLU A CA 1
ATOM 722 C C . GLU A 1 87 ? -0.597 4.217 1.094 1.00 87.19 87 GLU A C 1
ATOM 724 O O . GLU A 1 87 ? -1.167 4.823 1.998 1.00 87.19 87 GLU A O 1
ATOM 729 N N . ALA A 1 88 ? -1.227 3.814 -0.008 1.00 87.56 88 ALA A N 1
ATOM 730 C CA . ALA A 1 88 ? -2.618 4.139 -0.267 1.00 87.56 88 ALA A CA 1
ATOM 731 C C . ALA A 1 88 ? -3.568 3.453 0.729 1.00 87.56 88 ALA A C 1
ATOM 733 O O . ALA A 1 88 ? -4.488 4.099 1.234 1.00 87.56 88 ALA A O 1
ATOM 734 N N . LEU A 1 89 ? -3.275 2.208 1.118 1.00 86.88 89 LEU A N 1
ATOM 735 C CA . LEU A 1 89 ? -3.977 1.530 2.208 1.00 86.88 89 LEU A CA 1
ATOM 736 C C . LEU A 1 89 ? -3.771 2.245 3.539 1.00 86.88 89 LEU A C 1
ATOM 738 O O . LEU A 1 89 ? -4.737 2.609 4.199 1.00 86.88 89 LEU A O 1
ATOM 742 N N . VAL A 1 90 ? -2.525 2.516 3.923 1.00 88.31 90 VAL A N 1
ATOM 743 C CA . VAL A 1 90 ? -2.231 3.209 5.187 1.00 88.31 90 VAL A CA 1
ATOM 744 C C . VAL A 1 90 ? -2.928 4.573 5.252 1.00 88.31 90 VAL A C 1
ATOM 746 O O . VAL A 1 90 ? -3.472 4.935 6.294 1.00 88.31 90 VAL A O 1
ATOM 749 N N . ALA A 1 91 ? -2.961 5.311 4.142 1.00 89.81 91 ALA A N 1
ATOM 750 C CA . ALA A 1 91 ? -3.627 6.604 4.049 1.00 89.81 91 ALA A CA 1
ATOM 751 C C . ALA A 1 91 ? -5.160 6.490 4.107 1.00 89.81 91 ALA A C 1
ATOM 753 O O . ALA A 1 91 ? -5.812 7.351 4.698 1.00 89.81 91 ALA A O 1
ATOM 754 N N . PHE A 1 92 ? -5.742 5.433 3.531 1.00 88.00 92 PHE A N 1
ATOM 755 C CA . PHE A 1 92 ? -7.174 5.159 3.650 1.00 88.00 92 PHE A CA 1
ATOM 756 C C . PHE A 1 92 ? -7.563 4.885 5.106 1.00 88.00 92 PHE A C 1
ATOM 758 O O . PHE A 1 92 ? -8.493 5.508 5.619 1.00 88.00 92 PHE A O 1
ATOM 765 N N . TYR A 1 93 ? -6.795 4.041 5.798 1.00 87.00 93 TYR A N 1
ATOM 766 C CA . TYR A 1 93 ? -7.030 3.734 7.210 1.00 87.00 93 TYR A CA 1
ATOM 767 C C . TYR A 1 93 ? -6.825 4.950 8.111 1.00 87.00 93 TYR A C 1
ATOM 769 O O . TYR A 1 93 ? -7.609 5.162 9.021 1.00 87.00 93 TYR A O 1
ATOM 777 N N . GLN A 1 94 ? -5.830 5.792 7.823 1.00 88.25 94 GLN A N 1
ATOM 778 C CA . GLN A 1 94 ? -5.606 7.032 8.569 1.00 88.25 94 GLN A CA 1
ATOM 779 C C . GLN A 1 94 ? -6.783 8.017 8.474 1.00 88.25 94 GLN A C 1
ATOM 781 O O . GLN A 1 94 ? -6.982 8.816 9.383 1.00 88.25 94 GLN A O 1
ATOM 786 N N . LYS A 1 95 ? -7.521 8.020 7.358 1.00 88.25 95 LYS A N 1
ATOM 787 C CA . LYS A 1 95 ? -8.592 8.996 7.120 1.00 88.25 95 LYS A CA 1
ATOM 788 C C . LYS A 1 95 ? -9.971 8.504 7.559 1.00 88.25 95 LYS A C 1
ATOM 790 O O . LYS A 1 95 ? -10.772 9.321 8.001 1.00 88.25 95 LYS A O 1
ATOM 795 N N . TYR A 1 96 ? -10.255 7.216 7.376 1.00 85.00 96 TYR A N 1
ATOM 796 C CA . TYR A 1 96 ? -11.603 6.653 7.532 1.00 85.00 96 TYR A CA 1
ATOM 797 C C . TYR A 1 96 ? -11.720 5.619 8.659 1.00 85.00 96 TYR A C 1
ATOM 799 O O . TYR A 1 96 ? -12.830 5.221 9.001 1.00 85.00 96 TYR A O 1
ATOM 807 N N . LEU A 1 97 ? -10.601 5.166 9.227 1.00 82.50 97 LEU A N 1
ATOM 808 C CA . LEU A 1 97 ? -10.559 4.140 10.269 1.00 82.50 97 LEU A CA 1
ATOM 809 C C . LEU A 1 97 ? -9.698 4.608 11.452 1.00 82.50 97 LEU A C 1
ATOM 811 O O . LEU A 1 97 ? -9.319 5.773 11.553 1.00 82.50 97 LEU A O 1
ATOM 815 N N . ASP A 1 98 ? -9.436 3.683 12.371 1.00 84.88 98 ASP A N 1
ATOM 816 C CA . ASP A 1 98 ? -8.773 3.947 13.641 1.00 84.88 98 ASP A CA 1
ATOM 817 C C . ASP A 1 98 ? -7.233 3.933 13.540 1.00 84.88 98 ASP A C 1
ATOM 819 O O . ASP A 1 98 ? -6.633 3.191 12.749 1.00 84.88 98 ASP A O 1
ATOM 823 N N . GLU A 1 99 ? -6.571 4.714 14.398 1.00 85.50 99 GLU A N 1
ATOM 824 C CA . GLU A 1 99 ? -5.104 4.814 14.446 1.00 85.50 99 GLU A CA 1
ATOM 825 C C . GLU A 1 99 ? -4.448 3.497 14.891 1.00 85.50 99 GLU A C 1
ATOM 827 O O . GLU A 1 99 ? -3.339 3.176 14.449 1.00 85.50 99 GLU A O 1
ATOM 832 N N . GLN A 1 100 ? -5.139 2.685 15.698 1.00 87.06 100 GLN A N 1
ATOM 833 C CA . GLN A 1 100 ? -4.637 1.365 16.082 1.00 87.06 100 GLN A CA 1
ATOM 834 C C . GLN A 1 100 ? -4.463 0.452 14.855 1.00 87.06 100 GLN A C 1
ATOM 836 O O . GLN A 1 100 ? -3.386 -0.111 14.640 1.00 87.06 100 GLN A O 1
ATOM 841 N N . SER A 1 101 ? -5.491 0.361 14.004 1.00 84.12 101 SER A N 1
ATOM 842 C CA . SER A 1 101 ? -5.469 -0.482 12.798 1.00 84.12 101 SER A CA 1
ATOM 843 C C . SER A 1 101 ? -4.395 -0.033 11.805 1.00 84.12 101 SER A C 1
ATOM 845 O O . SER A 1 101 ? -3.706 -0.851 11.196 1.00 84.12 101 SER A O 1
ATOM 847 N N . LYS A 1 102 ? -4.187 1.280 11.679 1.00 86.88 102 LYS A N 1
ATOM 848 C CA . LYS A 1 102 ? -3.116 1.852 10.856 1.00 86.88 102 LYS A CA 1
ATOM 849 C C . LYS A 1 102 ? -1.727 1.394 11.314 1.00 86.88 102 LYS A C 1
ATOM 851 O O . LYS A 1 102 ? -0.894 1.068 10.467 1.00 86.88 102 LYS A O 1
ATOM 856 N N . ASN A 1 103 ? -1.459 1.364 12.620 1.00 88.06 103 ASN A N 1
ATOM 857 C CA . ASN A 1 103 ? -0.158 0.935 13.145 1.00 88.06 103 ASN A CA 1
ATOM 858 C C . ASN A 1 103 ? 0.085 -0.561 12.924 1.00 88.06 103 ASN A C 1
ATOM 860 O O . ASN A 1 103 ? 1.182 -0.952 12.524 1.00 88.06 103 ASN A O 1
ATOM 864 N N . GLU A 1 104 ? -0.947 -1.388 13.086 1.00 86.56 104 GLU A N 1
ATOM 865 C CA . GLU A 1 104 ? -0.885 -2.815 12.756 1.00 86.56 104 GLU A CA 1
ATOM 866 C C . GLU A 1 104 ? -0.562 -3.030 11.26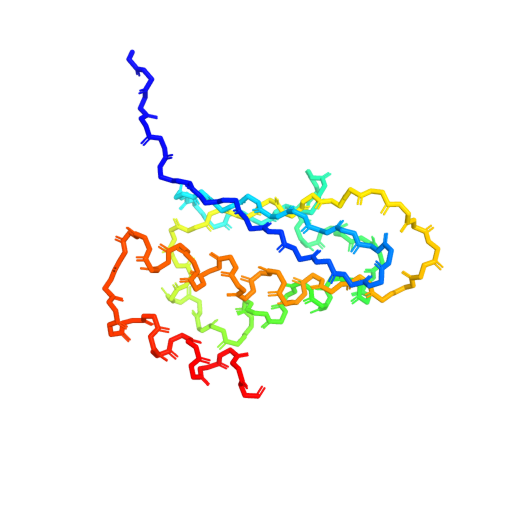8 1.00 86.56 104 GLU A C 1
ATOM 868 O O . GLU A 1 104 ? 0.344 -3.795 10.927 1.00 86.56 104 GLU A O 1
ATOM 873 N N . MET A 1 105 ? -1.224 -2.289 10.374 1.00 85.44 105 MET A N 1
ATOM 874 C CA . MET A 1 105 ? -0.958 -2.363 8.935 1.00 85.44 105 MET A CA 1
ATOM 875 C C . MET A 1 105 ? 0.436 -1.867 8.563 1.00 85.44 105 MET A C 1
ATOM 877 O O . MET A 1 105 ? 1.113 -2.503 7.754 1.00 85.44 105 MET A O 1
ATOM 881 N N . LYS A 1 106 ? 0.903 -0.764 9.159 1.00 86.00 106 LYS A N 1
ATOM 882 C CA . LYS A 1 106 ? 2.272 -0.277 8.948 1.00 86.00 106 LYS A CA 1
ATOM 883 C C . LYS A 1 106 ? 3.302 -1.325 9.360 1.00 86.00 106 LYS A C 1
ATOM 885 O O . LYS A 1 106 ? 4.230 -1.570 8.596 1.00 86.00 106 LYS A O 1
ATOM 890 N N . ASN A 1 107 ? 3.115 -1.992 10.497 1.00 87.56 107 ASN A N 1
ATOM 891 C CA . ASN A 1 107 ? 4.039 -3.027 10.968 1.00 87.56 107 ASN A CA 1
ATOM 892 C C . ASN A 1 107 ? 4.098 -4.244 10.029 1.00 87.56 107 ASN A C 1
ATOM 894 O O . ASN A 1 107 ? 5.168 -4.814 9.826 1.00 87.56 107 ASN A O 1
ATOM 898 N N . ILE A 1 108 ? 2.970 -4.627 9.423 1.00 85.44 108 ILE A N 1
ATOM 899 C CA . ILE A 1 108 ? 2.920 -5.733 8.453 1.00 85.44 108 ILE A CA 1
ATOM 900 C C . ILE A 1 108 ? 3.562 -5.331 7.118 1.00 85.44 108 ILE A C 1
ATOM 902 O O . ILE A 1 108 ? 4.275 -6.124 6.504 1.00 85.44 108 ILE A O 1
ATOM 906 N N . LEU A 1 109 ? 3.306 -4.106 6.654 1.00 80.88 109 LEU A N 1
ATOM 907 C CA . LEU A 1 109 ? 3.704 -3.652 5.322 1.00 80.88 109 LEU A CA 1
ATOM 908 C C . LEU A 1 109 ? 5.127 -3.078 5.260 1.00 80.88 109 LEU A C 1
ATOM 910 O O . LEU A 1 109 ? 5.706 -3.085 4.180 1.00 80.88 109 LEU A O 1
ATOM 914 N N . VAL A 1 110 ? 5.700 -2.576 6.357 1.00 70.75 110 VAL A N 1
ATOM 915 C CA . VAL A 1 110 ? 7.023 -1.905 6.379 1.00 70.75 110 VAL A CA 1
ATOM 916 C C . VAL A 1 110 ? 8.163 -2.849 6.799 1.00 70.75 110 VAL A C 1
ATOM 918 O O . VAL A 1 110 ? 9.305 -2.418 6.928 1.00 70.75 110 VAL A O 1
ATOM 921 N N . ARG A 1 111 ? 7.887 -4.149 6.950 1.00 55.75 111 ARG A N 1
ATOM 922 C CA . ARG A 1 111 ? 8.927 -5.152 7.210 1.00 55.75 111 ARG A CA 1
ATOM 923 C C . ARG A 1 111 ? 9.888 -5.347 6.033 1.00 55.75 111 ARG A C 1
ATOM 925 O O . ARG A 1 111 ? 9.441 -5.270 4.860 1.00 55.75 111 ARG A O 1
#

pLD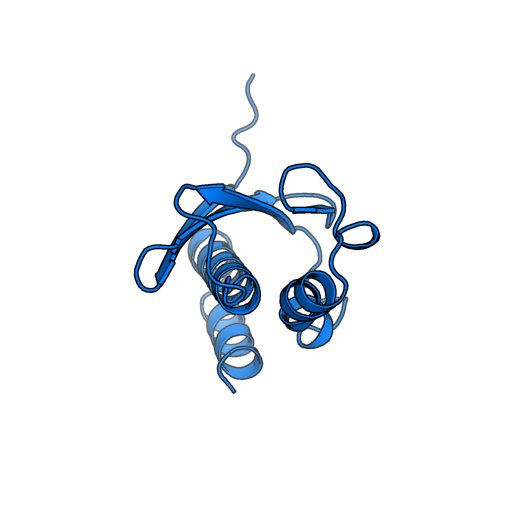DT: mean 78.31, std 11.93, range [42.25, 90.12]

Organism: NCBI:txid158383

InterPro domains:
  IPR000754 Small ribosomal subunit protein uS9 [PTHR21569] (4-65)
  IPR014721 Small ribosomal subunit protein uS5 domain 2-type fold, subgroup [G3DSA:3.30.230.10] (1-66)
  IPR020568 Ribosomal protein uS5 domain 2-type superfamily [SSF54211] (8-62)

Secondary structure (DSSP, 8-state):
------EEEEEEEETTEEEEEEEEESSS-BEETTEEGGGPSSHHHHHHHHHHHHHS-TTTTTTEEEEEEEES----S---HHHHHHHHHHHHHHHHS-HHHHHHHHHHH--